Protein AF-A0A8T3PIA8-F1 (afdb_monomer)

pLDDT: mean 94.55, std 6.05, range [54.16, 98.44]

Structure (mmCIF, N/CA/C/O backbone):
data_AF-A0A8T3PIA8-F1
#
_entry.id   AF-A0A8T3PIA8-F1
#
loop_
_atom_site.group_PDB
_atom_site.id
_atom_site.type_symbol
_atom_site.label_atom_id
_atom_site.label_alt_id
_atom_site.label_comp_id
_atom_site.label_asym_id
_atom_site.label_entity_id
_atom_site.label_seq_id
_atom_site.pdbx_PDB_ins_code
_atom_site.Cartn_x
_atom_site.Cartn_y
_atom_site.Cartn_z
_atom_site.occupancy
_atom_site.B_iso_or_equiv
_atom_site.auth_seq_id
_atom_site.auth_comp_id
_atom_site.auth_asym_id
_atom_site.auth_atom_id
_atom_site.pdbx_PDB_model_num
ATOM 1 N N . TRP A 1 1 ? -5.277 -2.297 -4.878 1.00 92.44 1 TRP A N 1
ATOM 2 C CA . TRP A 1 1 ? -5.184 -1.017 -4.149 1.00 92.44 1 TRP A CA 1
ATOM 3 C C . TRP A 1 1 ? -6.360 -0.789 -3.212 1.00 92.44 1 TRP A C 1
ATOM 5 O O . TRP A 1 1 ? -6.118 -0.610 -2.026 1.00 92.44 1 TRP A O 1
ATOM 15 N N . THR A 1 2 ? -7.607 -0.854 -3.696 1.00 92.12 2 THR A N 1
ATOM 16 C CA . THR A 1 2 ? -8.799 -0.533 -2.889 1.00 92.12 2 THR A CA 1
ATOM 17 C C . THR A 1 2 ? -8.881 -1.296 -1.566 1.00 92.12 2 THR A C 1
ATOM 19 O O . THR A 1 2 ? -9.045 -0.624 -0.554 1.00 92.12 2 THR A O 1
ATOM 22 N N . PRO A 1 3 ? -8.685 -2.634 -1.504 1.00 93.31 3 PRO A N 1
ATOM 23 C CA . PRO A 1 3 ? -8.762 -3.336 -0.222 1.00 93.31 3 PRO A CA 1
ATOM 24 C C . PRO A 1 3 ? -7.722 -2.861 0.812 1.00 93.31 3 PRO A C 1
ATOM 26 O O . PRO A 1 3 ? -8.135 -2.389 1.869 1.00 93.31 3 PRO A O 1
ATOM 29 N N . PRO A 1 4 ? -6.396 -2.865 0.543 1.00 93.25 4 PRO A N 1
ATOM 30 C CA . PRO A 1 4 ? -5.422 -2.412 1.536 1.00 93.25 4 PRO A CA 1
ATOM 31 C C . PRO A 1 4 ? -5.545 -0.919 1.878 1.00 93.25 4 PRO A C 1
ATOM 33 O O . PRO A 1 4 ? -5.318 -0.544 3.025 1.00 93.25 4 PRO A O 1
ATOM 36 N N . HIS A 1 5 ? -5.938 -0.072 0.921 1.00 95.94 5 HIS A N 1
ATOM 37 C CA . HIS A 1 5 ? -6.188 1.354 1.149 1.00 95.94 5 HIS A CA 1
ATOM 38 C C . HIS A 1 5 ? -7.399 1.588 2.063 1.00 95.94 5 HIS A C 1
ATOM 40 O O . HIS A 1 5 ? -7.293 2.235 3.107 1.00 95.94 5 HIS A O 1
ATOM 46 N N . PHE A 1 6 ? -8.554 1.049 1.674 1.00 95.88 6 PHE A N 1
ATOM 47 C CA . PHE A 1 6 ? -9.816 1.285 2.360 1.00 95.88 6 PH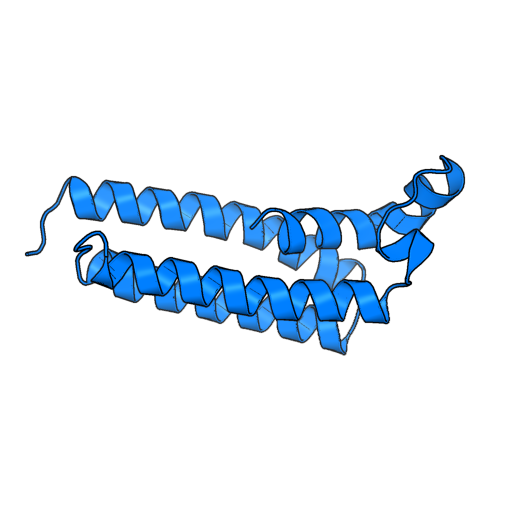E A CA 1
ATOM 48 C C . PHE A 1 6 ? -9.834 0.619 3.732 1.00 95.88 6 PHE A C 1
ATOM 50 O O . PHE A 1 6 ? -10.264 1.231 4.708 1.00 95.88 6 PHE A O 1
ATOM 57 N N . TRP A 1 7 ? -9.294 -0.596 3.850 1.00 96.62 7 TRP A N 1
ATOM 58 C CA . TRP A 1 7 ? -9.238 -1.267 5.141 1.00 96.62 7 TRP A CA 1
ATOM 59 C C . TRP A 1 7 ? -8.292 -0.577 6.123 1.00 96.62 7 TRP A C 1
ATOM 61 O O . TRP A 1 7 ? -8.622 -0.495 7.306 1.00 96.62 7 TRP A O 1
ATOM 71 N N . ALA A 1 8 ? -7.184 0.006 5.650 1.00 95.31 8 ALA A N 1
ATOM 72 C CA . ALA A 1 8 ? -6.325 0.837 6.492 1.00 95.31 8 ALA A CA 1
ATOM 73 C C . ALA A 1 8 ? -7.071 2.064 7.050 1.00 95.31 8 ALA A C 1
ATOM 75 O O . ALA A 1 8 ? -6.925 2.380 8.229 1.00 95.31 8 ALA A O 1
ATOM 76 N N . LEU A 1 9 ? -7.920 2.724 6.252 1.00 95.69 9 LEU A N 1
ATOM 77 C CA . LEU A 1 9 ? -8.793 3.791 6.758 1.00 95.69 9 LEU A CA 1
ATOM 78 C C . LEU A 1 9 ? -9.832 3.247 7.746 1.00 95.69 9 LEU A C 1
ATOM 80 O O . LEU A 1 9 ? -10.047 3.835 8.806 1.00 95.69 9 LEU A O 1
ATOM 84 N N . SER A 1 10 ? -10.441 2.106 7.418 1.00 94.94 10 SER A N 1
ATOM 85 C CA . SER A 1 10 ? -11.494 1.506 8.237 1.00 94.94 10 SER A CA 1
ATOM 86 C C . SER A 1 10 ? -11.017 1.078 9.619 1.00 94.94 10 SER A C 1
ATOM 88 O O . SER A 1 10 ? -11.795 1.138 10.560 1.00 94.94 10 SER A O 1
ATOM 90 N N . LEU A 1 11 ? -9.740 0.708 9.761 1.00 95.25 11 LEU A N 1
ATOM 91 C CA . LEU A 1 11 ? -9.146 0.375 11.055 1.00 95.25 11 LEU A CA 1
ATOM 92 C C . LEU A 1 11 ? -9.146 1.572 12.002 1.00 95.25 11 LEU A C 1
ATOM 94 O O . LEU A 1 11 ? -9.522 1.433 13.160 1.00 95.25 11 LEU A O 1
ATOM 98 N N . ARG A 1 12 ? -8.808 2.759 11.490 1.00 92.75 12 ARG A N 1
ATOM 99 C CA . ARG A 1 12 ? -8.843 3.998 12.275 1.00 92.75 12 ARG A CA 1
ATOM 100 C C . ARG A 1 12 ? -10.269 4.409 12.643 1.00 92.75 12 ARG A C 1
ATOM 102 O O . ARG A 1 12 ? -10.497 4.930 13.727 1.00 92.75 12 ARG A O 1
ATOM 109 N N . LEU A 1 13 ? -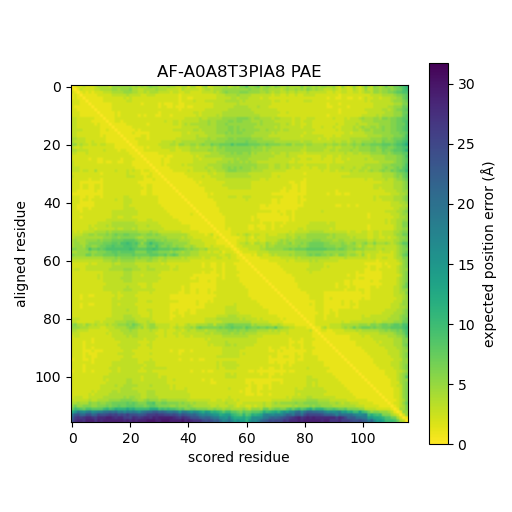11.210 4.221 11.722 1.00 94.06 13 LEU A N 1
ATOM 110 C CA . LEU A 1 13 ? -12.610 4.624 11.886 1.00 94.06 13 LEU A CA 1
ATOM 111 C C . LEU A 1 13 ? -13.489 3.490 12.431 1.00 94.06 13 LEU A C 1
ATOM 113 O O . LEU A 1 13 ? -14.711 3.572 12.355 1.00 94.06 13 LEU A O 1
ATOM 117 N N . ALA A 1 14 ? -12.896 2.418 12.967 1.00 93.81 14 ALA A N 1
ATOM 118 C CA . ALA A 1 14 ? -13.635 1.215 13.344 1.00 93.81 14 ALA A CA 1
ATOM 119 C C . ALA A 1 14 ? -14.748 1.513 14.360 1.00 93.81 14 ALA A C 1
ATOM 121 O O . ALA A 1 14 ? -15.861 1.024 14.197 1.00 93.81 14 ALA A O 1
ATOM 122 N N . ARG A 1 15 ? -14.473 2.380 15.346 1.00 93.75 15 ARG A N 1
ATOM 123 C CA . ARG A 1 15 ? -15.456 2.800 16.360 1.00 93.75 15 ARG A CA 1
ATOM 124 C C . ARG A 1 15 ? -16.609 3.604 15.768 1.00 93.75 15 ARG A C 1
ATOM 126 O O . ARG A 1 15 ? -17.753 3.391 16.146 1.00 93.75 15 ARG A O 1
ATOM 133 N N . ASP A 1 16 ? -16.310 4.501 14.833 1.00 95.69 16 ASP A N 1
ATOM 134 C CA . ASP A 1 16 ? -17.334 5.311 14.169 1.00 95.69 16 ASP A CA 1
ATOM 135 C C . ASP A 1 16 ? -18.230 4.427 13.290 1.00 95.69 16 ASP A C 1
ATOM 137 O O . ASP A 1 16 ? -19.449 4.590 13.275 1.00 95.69 16 ASP A O 1
ATOM 141 N N . TYR A 1 17 ? -17.642 3.442 12.601 1.00 95.38 17 TYR A N 1
ATOM 142 C CA . TYR A 1 17 ? -18.397 2.461 11.821 1.00 95.38 17 TYR A CA 1
ATOM 143 C C . TYR A 1 17 ? -19.255 1.548 12.695 1.00 95.38 17 TYR A C 1
ATOM 145 O O . TYR A 1 17 ? -20.404 1.294 12.344 1.00 95.38 17 TYR A O 1
ATOM 153 N N . GLU A 1 18 ? -18.733 1.092 13.832 1.00 96.19 18 GLU A N 1
ATOM 154 C CA . GLU A 1 18 ? -19.488 0.302 14.805 1.00 96.19 18 GLU A CA 1
ATOM 155 C C . GLU A 1 18 ? -20.676 1.097 15.365 1.00 96.19 18 GLU A C 1
ATOM 157 O O . GLU A 1 18 ? -21.807 0.612 15.335 1.00 96.19 18 GLU A O 1
ATOM 162 N N . ALA A 1 19 ? -20.454 2.349 15.778 1.00 96.81 19 ALA A N 1
ATOM 163 C CA . ALA A 1 19 ? -21.508 3.233 16.279 1.00 96.81 19 ALA A CA 1
ATOM 164 C C . ALA A 1 19 ? -22.586 3.537 15.223 1.00 96.81 19 ALA A C 1
ATOM 166 O O . ALA A 1 19 ? -23.760 3.685 15.558 1.00 96.81 19 ALA A O 1
ATOM 167 N N . ALA A 1 20 ?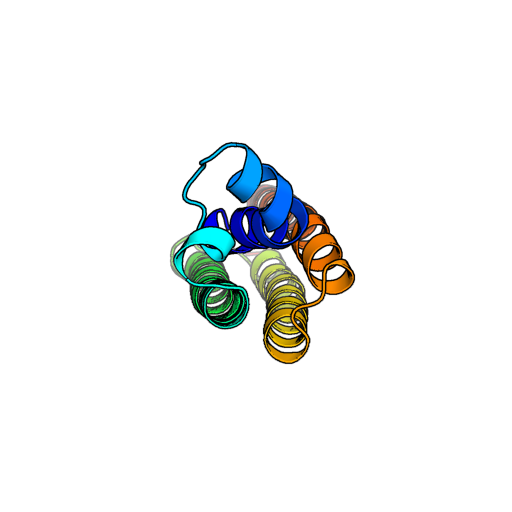 -22.200 3.607 13.948 1.00 96.19 20 ALA A N 1
ATOM 168 C CA . ALA A 1 20 ? -23.115 3.801 12.827 1.00 96.19 20 ALA A CA 1
ATOM 169 C C . ALA A 1 20 ? -23.771 2.497 12.324 1.00 96.19 20 ALA A C 1
ATOM 171 O O . ALA A 1 20 ? -24.548 2.540 11.370 1.00 96.19 20 ALA A O 1
ATOM 172 N N . GLY A 1 21 ? -23.458 1.338 12.917 1.00 95.00 21 GLY A N 1
ATOM 173 C CA . GLY A 1 21 ? -23.987 0.038 12.490 1.00 95.00 21 GLY A CA 1
ATOM 174 C C . GLY A 1 21 ? -23.492 -0.419 11.111 1.00 95.00 21 GLY A C 1
ATOM 175 O O . GLY A 1 21 ? -24.154 -1.217 10.448 1.00 95.00 21 GLY A O 1
ATOM 176 N N . VAL A 1 22 ? -22.347 0.091 10.649 1.00 95.88 22 VAL A N 1
ATOM 177 C CA . VAL A 1 22 ? -21.790 -0.216 9.328 1.00 95.88 22 VAL A CA 1
ATOM 178 C C . VAL A 1 22 ? -20.842 -1.420 9.431 1.00 95.88 22 VAL A C 1
ATOM 180 O O . VAL A 1 22 ? -19.812 -1.330 10.105 1.00 95.88 22 VAL A O 1
ATOM 183 N N . PRO A 1 23 ? -21.125 -2.545 8.742 1.00 94.56 23 PRO A N 1
ATOM 184 C CA . PRO A 1 23 ? -20.382 -3.795 8.898 1.00 94.56 23 PRO A CA 1
ATOM 185 C C . PRO A 1 23 ? -19.061 -3.784 8.114 1.00 94.56 23 PRO A C 1
ATOM 187 O O . PRO A 1 23 ? -18.877 -4.509 7.137 1.00 94.56 23 PRO A O 1
ATOM 190 N N . MET A 1 24 ? -18.113 -2.950 8.538 1.00 95.69 24 MET A N 1
ATOM 191 C CA . MET A 1 24 ? -16.761 -2.941 7.978 1.00 95.69 24 MET A CA 1
ATOM 192 C C . MET A 1 24 ? -15.953 -4.154 8.459 1.00 95.69 24 MET A C 1
ATOM 194 O O . MET A 1 24 ? -16.218 -4.718 9.523 1.00 95.69 24 MET A O 1
ATOM 198 N N . LEU A 1 25 ? -14.929 -4.554 7.695 1.00 95.31 25 LEU A N 1
ATOM 199 C CA . LEU A 1 25 ? -14.069 -5.697 8.036 1.00 95.31 25 LEU A CA 1
ATOM 200 C C . LEU A 1 25 ? -13.502 -5.648 9.474 1.00 95.31 25 LEU A C 1
ATOM 202 O O . LEU A 1 25 ? -13.625 -6.654 10.171 1.00 95.31 25 LEU A O 1
ATOM 206 N N . PRO A 1 26 ? -12.982 -4.512 9.988 1.00 95.06 26 PRO A N 1
ATOM 207 C CA . PRO A 1 26 ? -12.514 -4.453 11.374 1.00 95.06 26 PRO A CA 1
ATOM 208 C C . PRO A 1 26 ? -13.627 -4.549 12.420 1.00 95.06 26 PRO A C 1
ATOM 210 O O . PRO A 1 26 ? -13.349 -4.990 13.529 1.00 95.06 26 PRO A O 1
ATOM 213 N N . VAL A 1 27 ? -14.868 -4.186 12.081 1.00 96.31 27 VAL A N 1
ATOM 214 C CA . VAL A 1 27 ? -16.032 -4.301 12.980 1.00 96.31 27 VAL A CA 1
ATOM 215 C C . VAL A 1 27 ? -16.511 -5.752 13.055 1.00 96.31 27 VAL A C 1
ATOM 217 O O . VAL A 1 27 ? -16.839 -6.256 14.120 1.00 96.31 27 VAL A O 1
ATOM 220 N N . THR A 1 28 ? -16.522 -6.449 11.920 1.00 96.94 28 THR A N 1
ATOM 221 C CA . THR A 1 28 ? -17.067 -7.814 11.808 1.00 96.94 28 THR A CA 1
ATOM 222 C C . 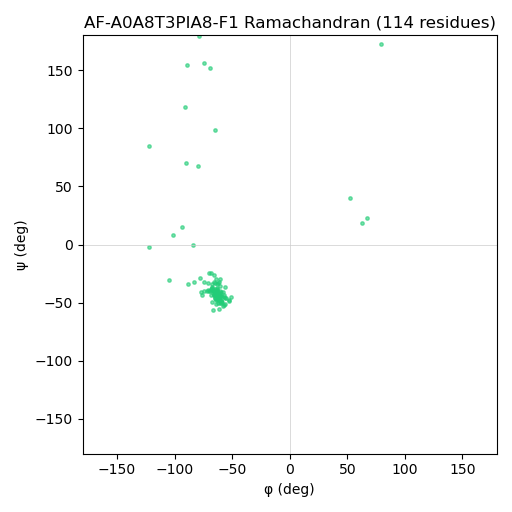THR A 1 28 ? -16.046 -8.911 12.119 1.00 96.94 28 THR A C 1
ATOM 224 O O . THR A 1 28 ? -16.414 -9.945 12.666 1.00 96.94 28 THR A O 1
ATOM 227 N N . HIS A 1 29 ? -14.772 -8.702 11.773 1.00 96.25 29 HIS A N 1
ATOM 228 C CA . HIS A 1 29 ? -13.701 -9.707 11.868 1.00 96.25 29 HIS A CA 1
ATOM 229 C C . HIS A 1 29 ? -12.521 -9.252 12.745 1.00 96.25 29 HIS A C 1
ATOM 231 O O . HIS A 1 29 ? -11.571 -10.006 12.960 1.00 96.25 29 HIS A O 1
ATOM 237 N N . GLY A 1 30 ? -12.567 -8.026 13.270 1.00 95.06 30 GLY A N 1
ATOM 238 C CA . GLY A 1 30 ? -11.547 -7.489 14.160 1.00 95.06 30 GLY A CA 1
ATOM 2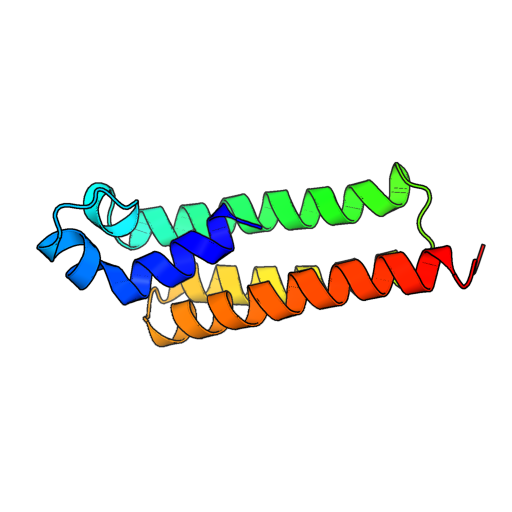39 C C . GLY A 1 30 ? -10.283 -6.986 13.457 1.00 95.06 30 GLY A C 1
ATOM 240 O O . GLY A 1 30 ? -10.056 -7.156 12.253 1.00 95.06 30 GLY A O 1
ATOM 241 N N . VAL A 1 31 ? -9.420 -6.356 14.254 1.00 94.75 31 VAL A N 1
ATOM 242 C CA . VAL A 1 31 ? -8.133 -5.804 13.805 1.00 94.75 31 VAL A CA 1
ATOM 243 C C . VAL A 1 31 ? -7.186 -6.881 13.247 1.00 94.75 31 VAL A C 1
ATOM 245 O O . VAL A 1 31 ? -6.655 -6.651 12.160 1.00 94.75 31 VAL A O 1
ATOM 248 N N . PRO A 1 32 ? -6.979 -8.051 13.896 1.00 95.19 32 PRO A N 1
ATOM 249 C CA . PRO A 1 32 ? -5.991 -9.030 13.429 1.00 95.19 32 PRO A CA 1
ATOM 250 C C . PRO A 1 32 ? -6.275 -9.578 12.026 1.00 95.19 32 PRO A C 1
ATOM 252 O O . PRO A 1 32 ? -5.362 -9.678 11.206 1.00 95.19 32 PRO A O 1
ATOM 255 N N . GLU A 1 33 ? -7.535 -9.902 11.721 1.00 96.44 33 GLU A N 1
ATOM 256 C CA . GLU A 1 33 ? -7.894 -10.403 10.391 1.00 96.44 33 GLU A CA 1
ATOM 257 C C . GLU A 1 33 ? -7.836 -9.283 9.351 1.00 96.44 33 GLU A C 1
ATOM 259 O O . GLU A 1 33 ? -7.302 -9.476 8.260 1.00 96.44 33 GLU A O 1
ATOM 264 N N . THR A 1 34 ? -8.288 -8.077 9.699 1.00 96.88 34 THR A N 1
ATOM 265 C CA . THR A 1 34 ? -8.223 -6.929 8.785 1.00 96.88 34 THR A CA 1
ATOM 266 C C . THR A 1 34 ? -6.782 -6.607 8.387 1.00 96.88 34 THR A C 1
ATOM 268 O O . THR A 1 34 ? -6.501 -6.401 7.206 1.00 96.88 34 THR A O 1
ATOM 271 N N . THR A 1 35 ? -5.835 -6.599 9.330 1.00 96.62 35 THR A N 1
ATOM 272 C CA . THR A 1 35 ? -4.426 -6.316 9.014 1.00 96.62 35 THR A CA 1
ATOM 273 C C . THR A 1 35 ? -3.753 -7.451 8.246 1.00 96.62 35 THR A C 1
ATOM 275 O O . THR A 1 35 ? -2.948 -7.185 7.349 1.00 96.62 35 THR A O 1
ATOM 278 N N . ARG A 1 36 ? -4.133 -8.707 8.511 1.00 97.19 36 ARG A N 1
ATOM 279 C CA . ARG A 1 36 ? -3.716 -9.864 7.709 1.00 97.19 36 ARG A CA 1
ATOM 280 C C . ARG A 1 36 ? -4.196 -9.743 6.261 1.00 97.19 36 ARG A C 1
ATOM 282 O O . ARG A 1 36 ? -3.397 -9.911 5.338 1.00 97.19 36 ARG A O 1
ATOM 289 N N . GLN A 1 37 ? -5.466 -9.399 6.054 1.00 97.50 37 GLN A N 1
ATOM 290 C CA . GLN A 1 37 ? -6.047 -9.195 4.725 1.00 97.50 37 GLN A CA 1
ATOM 291 C C . GLN A 1 37 ? -5.383 -8.025 3.991 1.00 97.50 37 GLN A C 1
ATOM 293 O O . GLN A 1 37 ? -5.018 -8.161 2.823 1.00 97.50 37 GLN A O 1
ATOM 298 N N . ILE A 1 38 ? -5.118 -6.909 4.680 1.00 97.56 38 ILE A N 1
ATOM 299 C CA . ILE A 1 38 ? -4.306 -5.811 4.133 1.00 97.56 38 ILE A CA 1
ATOM 300 C C . ILE A 1 38 ? -2.966 -6.348 3.612 1.00 97.56 38 ILE A C 1
ATOM 302 O O . ILE A 1 38 ? -2.607 -6.056 2.472 1.00 97.56 38 ILE A O 1
ATOM 306 N N . GLY A 1 39 ? -2.246 -7.156 4.395 1.00 97.44 39 GLY A N 1
ATOM 307 C CA . GLY A 1 39 ? -0.978 -7.765 3.980 1.00 97.44 39 GLY A CA 1
ATOM 308 C C . GLY A 1 39 ? -1.104 -8.626 2.718 1.00 97.44 39 GLY A C 1
ATOM 309 O O . GLY A 1 39 ? -0.402 -8.383 1.736 1.00 97.44 39 GLY A O 1
ATOM 310 N N . LEU A 1 40 ? -2.038 -9.582 2.713 1.00 97.75 40 LEU A N 1
ATOM 311 C CA . LEU A 1 40 ? -2.254 -10.508 1.591 1.00 97.75 40 LEU A CA 1
ATOM 312 C C . LEU A 1 40 ? -2.613 -9.774 0.293 1.00 97.75 40 LEU A C 1
ATOM 314 O O . LEU A 1 40 ? -1.987 -9.992 -0.746 1.00 97.75 40 LEU A O 1
ATOM 318 N N . TYR A 1 41 ? -3.569 -8.846 0.353 1.00 97.75 41 TYR A N 1
ATOM 319 C CA . TYR A 1 41 ? -3.970 -8.066 -0.818 1.00 97.75 41 TYR A CA 1
ATOM 320 C C . TYR A 1 41 ? -2.897 -7.067 -1.263 1.00 97.75 41 TYR A C 1
ATOM 322 O O . TYR A 1 41 ? -2.865 -6.705 -2.439 1.00 97.75 41 TYR A O 1
ATOM 330 N N . SER A 1 42 ? -2.003 -6.637 -0.368 1.00 98.00 42 SER A N 1
ATOM 331 C CA . SER A 1 42 ? -0.841 -5.823 -0.747 1.00 98.00 42 SER A CA 1
ATOM 332 C C . SER A 1 42 ? 0.163 -6.633 -1.564 1.00 98.00 42 SER A C 1
ATOM 334 O O . SER A 1 42 ? 0.634 -6.142 -2.585 1.00 98.00 42 SER A O 1
ATOM 336 N N . VAL A 1 43 ? 0.444 -7.881 -1.166 1.00 98.19 43 VAL A N 1
ATOM 337 C CA . VAL A 1 43 ? 1.313 -8.797 -1.929 1.00 98.19 43 VAL A CA 1
ATOM 338 C C . VAL A 1 43 ? 0.737 -9.051 -3.317 1.00 98.19 43 VAL A C 1
ATOM 340 O O . VAL A 1 43 ? 1.439 -8.858 -4.308 1.00 98.19 43 VAL A O 1
ATOM 343 N N . LEU A 1 44 ? -0.549 -9.405 -3.400 1.00 97.69 44 LEU A N 1
ATOM 344 C CA . LEU A 1 44 ? -1.227 -9.624 -4.681 1.00 97.69 44 LEU A CA 1
ATOM 345 C C . LEU A 1 44 ? -1.207 -8.371 -5.561 1.00 97.69 44 LEU A C 1
ATOM 347 O O . LEU A 1 44 ? -0.914 -8.452 -6.750 1.00 97.69 44 LEU A O 1
ATOM 351 N N . MET A 1 45 ? -1.479 -7.203 -4.976 1.00 97.44 45 MET A N 1
ATOM 352 C CA . MET A 1 45 ? -1.432 -5.936 -5.699 1.00 97.44 45 MET A CA 1
ATOM 353 C C . MET A 1 45 ? -0.038 -5.668 -6.272 1.00 97.44 45 MET A C 1
ATOM 355 O O . MET A 1 45 ? 0.066 -5.373 -7.457 1.00 97.44 45 MET A O 1
ATOM 359 N N . VAL A 1 46 ? 1.021 -5.783 -5.465 1.00 98.00 46 VAL A N 1
ATOM 360 C CA . VAL A 1 46 ? 2.392 -5.532 -5.935 1.00 98.00 46 VAL A CA 1
ATOM 361 C C . VAL A 1 46 ? 2.789 -6.540 -7.012 1.00 98.00 46 VAL A C 1
ATOM 363 O O . VAL A 1 46 ? 3.311 -6.135 -8.048 1.00 98.00 46 VAL A O 1
ATOM 366 N N . ALA A 1 47 ? 2.461 -7.823 -6.838 1.00 97.56 47 ALA A N 1
ATOM 367 C CA . ALA A 1 47 ? 2.692 -8.837 -7.865 1.00 97.56 47 ALA A CA 1
ATOM 368 C C . ALA A 1 47 ? 2.028 -8.461 -9.201 1.00 97.56 47 ALA A C 1
ATOM 370 O O . ALA A 1 47 ? 2.685 -8.495 -10.237 1.00 97.56 47 ALA A O 1
ATOM 371 N N . LEU A 1 48 ? 0.767 -8.014 -9.180 1.00 96.06 48 LEU A N 1
ATOM 372 C CA . LEU A 1 48 ? 0.063 -7.566 -10.387 1.00 96.06 48 LEU A CA 1
ATOM 373 C C . LEU A 1 48 ? 0.717 -6.340 -11.039 1.00 96.06 48 LEU A C 1
ATOM 375 O O . LEU A 1 48 ? 0.804 -6.284 -12.263 1.00 96.06 48 LEU A O 1
ATOM 379 N N . THR A 1 49 ? 1.231 -5.386 -10.255 1.00 95.75 49 THR A N 1
ATOM 380 C CA . THR A 1 49 ? 1.972 -4.245 -10.828 1.00 95.75 49 THR A CA 1
ATOM 381 C C . THR A 1 49 ? 3.275 -4.671 -11.501 1.00 95.75 49 THR A C 1
ATOM 383 O O . THR A 1 49 ? 3.647 -4.114 -12.523 1.00 95.75 49 THR A O 1
ATOM 386 N N . LEU A 1 50 ? 3.942 -5.714 -11.005 1.00 96.25 50 LEU A N 1
ATOM 387 C CA . LEU A 1 50 ? 5.128 -6.257 -11.671 1.00 96.25 50 LEU A CA 1
ATOM 388 C C . LEU A 1 50 ? 4.766 -7.060 -12.926 1.00 96.25 50 LEU A C 1
ATOM 390 O O . LEU A 1 50 ? 5.510 -7.031 -13.899 1.00 96.25 50 LEU A O 1
ATOM 394 N N . VAL A 1 51 ? 3.608 -7.725 -12.956 1.00 96.06 51 VAL A N 1
ATOM 395 C CA . VAL A 1 51 ? 3.111 -8.409 -14.165 1.00 96.06 51 VAL A CA 1
ATOM 396 C C . VAL A 1 51 ? 2.881 -7.425 -15.318 1.00 96.06 51 VAL A C 1
ATOM 398 O O . VAL A 1 51 ? 3.113 -7.782 -16.472 1.00 96.06 51 VAL A O 1
ATOM 401 N N . PHE A 1 52 ? 2.492 -6.178 -15.034 1.00 90.25 52 PHE A N 1
ATOM 402 C CA . PHE A 1 52 ? 2.316 -5.152 -16.069 1.00 90.25 52 PHE A CA 1
ATOM 403 C C . PHE A 1 52 ? 3.599 -4.845 -16.841 1.00 90.25 52 PHE A C 1
ATOM 405 O O . PHE A 1 52 ? 3.511 -4.557 -18.031 1.00 90.25 52 PHE A O 1
ATOM 412 N N . PHE A 1 53 ? 4.776 -4.991 -16.225 1.00 91.62 53 PHE A N 1
ATOM 413 C CA . PHE A 1 53 ? 6.042 -4.889 -16.951 1.00 91.62 53 PHE A CA 1
ATOM 414 C C . PHE A 1 53 ? 6.109 -5.886 -18.116 1.00 91.62 53 PHE A C 1
ATOM 416 O O . PHE A 1 53 ? 6.420 -5.507 -19.241 1.00 91.62 53 PHE A O 1
ATOM 423 N N . ALA A 1 54 ? 5.735 -7.145 -17.873 1.00 90.06 54 ALA A N 1
ATOM 424 C CA . ALA A 1 54 ? 5.789 -8.192 -18.888 1.00 90.06 54 ALA A CA 1
ATOM 425 C C . ALA A 1 54 ? 4.644 -8.100 -19.912 1.00 90.06 54 ALA A C 1
ATOM 427 O O . ALA A 1 54 ? 4.874 -8.268 -21.106 1.00 90.06 54 ALA A O 1
ATOM 428 N N . VAL A 1 55 ? 3.412 -7.854 -19.452 1.00 92.75 55 VAL A N 1
ATOM 429 C CA . VAL A 1 55 ? 2.209 -7.943 -20.303 1.00 92.75 55 VAL A CA 1
ATOM 430 C C . VAL A 1 55 ? 1.963 -6.667 -21.107 1.00 92.75 55 VAL A C 1
ATOM 432 O O . VAL A 1 55 ? 1.450 -6.743 -22.218 1.00 92.75 55 VAL A O 1
ATOM 435 N N . ALA A 1 56 ? 2.317 -5.501 -20.563 1.00 89.69 56 ALA A N 1
ATOM 436 C CA . ALA A 1 56 ? 2.132 -4.213 -21.230 1.00 89.69 56 ALA A CA 1
ATOM 437 C C . ALA A 1 56 ? 3.430 -3.665 -21.848 1.00 89.69 56 ALA A C 1
ATOM 439 O O . ALA A 1 56 ? 3.436 -2.527 -22.306 1.00 89.69 56 ALA A O 1
ATOM 440 N N . HIS A 1 57 ? 4.505 -4.465 -21.864 1.00 88.31 57 HIS A N 1
ATOM 441 C CA . HIS A 1 57 ? 5.817 -4.105 -22.415 1.00 88.31 57 HIS A CA 1
ATOM 442 C C . HIS A 1 57 ? 6.377 -2.786 -21.860 1.00 88.31 57 HIS A C 1
ATOM 444 O O . HIS A 1 57 ? 6.946 -1.988 -22.600 1.00 88.31 57 HIS A O 1
ATOM 450 N N . MET A 1 58 ? 6.199 -2.555 -20.557 1.00 91.81 58 MET A N 1
ATOM 451 C CA . MET A 1 58 ? 6.742 -1.360 -19.907 1.00 91.81 58 MET A CA 1
ATOM 452 C C . MET A 1 58 ? 8.274 -1.449 -19.838 1.00 91.81 58 MET A C 1
ATOM 454 O O . MET A 1 58 ? 8.846 -2.537 -19.770 1.00 91.81 58 MET A O 1
ATOM 458 N N . GLY A 1 59 ? 8.941 -0.305 -19.826 1.00 92.25 59 GLY A N 1
ATOM 459 C CA . GLY A 1 59 ? 10.384 -0.163 -19.753 1.00 92.25 59 GLY A CA 1
ATOM 460 C C . GLY A 1 59 ? 10.964 -0.347 -18.350 1.00 92.25 59 GLY A C 1
ATOM 461 O O . GLY A 1 59 ? 10.286 -0.578 -17.339 1.00 92.25 59 GLY A O 1
ATOM 462 N N . LEU A 1 60 ? 12.292 -0.233 -18.283 1.00 92.94 60 LEU A N 1
ATOM 463 C CA . LEU A 1 60 ? 13.053 -0.402 -17.042 1.00 92.94 60 LEU A CA 1
ATOM 464 C C . LEU A 1 60 ? 12.756 0.687 -16.002 1.00 92.94 60 LEU A C 1
ATOM 466 O O . LEU A 1 60 ? 12.883 0.428 -14.803 1.00 92.94 60 LEU A O 1
ATOM 470 N N . ILE A 1 61 ? 12.338 1.881 -16.439 1.00 92.88 61 ILE A N 1
ATOM 471 C CA . ILE A 1 61 ? 11.945 2.973 -15.537 1.00 92.88 61 ILE A CA 1
ATOM 472 C C . ILE A 1 61 ? 10.709 2.567 -14.741 1.00 92.88 61 ILE A C 1
ATOM 474 O O . ILE A 1 61 ? 10.708 2.678 -13.509 1.00 92.88 61 ILE A O 1
ATOM 478 N N . TYR A 1 62 ? 9.689 2.038 -15.423 1.00 95.38 62 TYR A N 1
ATOM 479 C CA . TYR A 1 62 ? 8.513 1.499 -14.756 1.00 95.38 62 TYR A CA 1
ATOM 480 C C . TYR A 1 62 ? 8.883 0.367 -13.794 1.00 95.38 62 TYR A C 1
ATOM 482 O O . TYR A 1 62 ? 8.485 0.414 -12.630 1.00 95.38 62 TYR A O 1
ATOM 490 N N . LEU A 1 63 ? 9.676 -0.618 -14.237 1.00 95.69 63 LEU A N 1
ATOM 491 C CA . LEU A 1 63 ? 10.035 -1.774 -13.408 1.00 95.69 63 LEU A CA 1
ATOM 492 C C . LEU A 1 63 ? 10.761 -1.362 -12.119 1.00 95.69 63 LEU A C 1
ATOM 494 O O . LEU A 1 63 ? 10.388 -1.802 -11.029 1.00 95.69 63 LEU A O 1
ATOM 498 N N . ALA A 1 64 ? 11.777 -0.502 -12.227 1.00 96.31 64 ALA A N 1
ATOM 499 C CA . ALA A 1 64 ? 12.545 -0.041 -11.073 1.00 96.31 64 ALA A CA 1
ATOM 500 C C . ALA A 1 64 ? 11.664 0.748 -10.092 1.00 96.31 64 ALA A C 1
ATOM 502 O O . ALA A 1 64 ? 11.712 0.521 -8.878 1.00 96.31 64 ALA A O 1
ATOM 503 N N . GLY A 1 65 ? 10.813 1.634 -10.616 1.00 97.44 65 GLY A N 1
ATOM 504 C CA . GLY A 1 65 ? 9.875 2.405 -9.809 1.00 97.44 65 GLY A CA 1
ATOM 505 C C . GLY A 1 65 ? 8.813 1.528 -9.136 1.00 97.44 65 GLY A C 1
ATOM 506 O O . GLY A 1 65 ? 8.566 1.678 -7.938 1.00 97.44 65 GLY A O 1
ATOM 507 N N . ALA A 1 66 ? 8.240 0.563 -9.858 1.00 97.25 66 ALA A N 1
ATOM 508 C CA . ALA A 1 66 ? 7.259 -0.384 -9.333 1.00 97.25 66 ALA A CA 1
ATOM 509 C C . ALA A 1 66 ? 7.851 -1.272 -8.226 1.00 97.25 66 ALA A C 1
ATOM 511 O O . ALA A 1 66 ? 7.194 -1.486 -7.205 1.00 97.25 66 ALA A O 1
ATOM 512 N N . LEU A 1 67 ? 9.101 -1.729 -8.371 1.00 98.12 67 LEU A N 1
ATOM 513 C CA . LEU A 1 67 ? 9.814 -2.484 -7.335 1.00 98.12 67 LEU A CA 1
ATOM 514 C C . LEU A 1 67 ? 10.059 -1.646 -6.076 1.00 98.12 67 LEU A C 1
ATOM 516 O O . LEU A 1 67 ? 9.783 -2.113 -4.970 1.00 98.12 67 LEU A O 1
ATOM 520 N N . LEU A 1 68 ? 10.536 -0.407 -6.227 1.00 98.25 68 LEU A N 1
ATOM 521 C CA . LEU A 1 68 ? 10.808 0.485 -5.097 1.00 98.25 68 LEU A CA 1
ATOM 522 C C . LEU A 1 68 ? 9.522 0.838 -4.337 1.00 98.25 68 LEU A C 1
ATOM 524 O O . LEU A 1 68 ? 9.442 0.677 -3.115 1.00 98.25 68 LEU A O 1
ATOM 528 N N . LEU A 1 69 ? 8.504 1.299 -5.068 1.00 98.25 69 LEU A N 1
ATOM 529 C CA . LEU A 1 69 ? 7.204 1.660 -4.510 1.00 98.25 69 LEU A CA 1
ATOM 530 C C . LEU A 1 69 ? 6.520 0.436 -3.887 1.00 98.25 69 LEU A C 1
ATOM 532 O O . LEU A 1 69 ? 5.986 0.510 -2.780 1.00 98.25 69 LEU A O 1
ATOM 536 N N . GLY A 1 70 ? 6.560 -0.707 -4.575 1.00 98.19 70 GLY A N 1
ATOM 537 C CA . GLY A 1 70 ? 5.961 -1.956 -4.114 1.00 98.19 70 GLY A CA 1
ATOM 538 C C . GLY A 1 70 ? 6.633 -2.475 -2.851 1.00 98.19 70 GLY A C 1
ATOM 539 O O . GLY A 1 70 ? 5.950 -2.785 -1.876 1.00 98.19 70 GLY A O 1
ATOM 540 N N . GLY A 1 71 ? 7.966 -2.488 -2.818 1.00 98.44 71 GLY A N 1
ATOM 541 C CA . GLY A 1 71 ? 8.742 -2.901 -1.650 1.00 98.44 71 GLY A CA 1
ATOM 542 C C . GLY A 1 71 ? 8.435 -2.054 -0.414 1.00 98.44 71 GLY A C 1
ATOM 543 O O . GLY A 1 71 ? 8.184 -2.598 0.664 1.00 98.44 71 GLY A O 1
ATOM 544 N N . LEU A 1 72 ? 8.364 -0.728 -0.569 1.00 98.25 72 LEU A N 1
ATOM 545 C CA . LEU A 1 72 ? 8.004 0.163 0.534 1.00 98.25 72 LEU A CA 1
ATOM 546 C C . LEU A 1 72 ? 6.538 -0.020 0.970 1.00 98.25 72 LEU A C 1
ATOM 548 O O . LEU A 1 72 ? 6.265 -0.012 2.174 1.00 98.25 72 LEU A O 1
ATOM 552 N N . PHE A 1 73 ? 5.607 -0.269 0.040 1.00 98.44 73 PHE A N 1
ATOM 553 C CA . PHE A 1 73 ? 4.219 -0.606 0.383 1.00 98.44 73 PHE A CA 1
ATOM 554 C C . PHE A 1 73 ? 4.151 -1.873 1.239 1.00 98.44 73 PHE A C 1
ATOM 556 O O . PHE A 1 73 ? 3.514 -1.877 2.294 1.00 98.44 73 PHE A O 1
ATOM 563 N N . LEU A 1 74 ? 4.838 -2.939 0.817 1.00 98.44 74 LEU A N 1
ATOM 564 C CA . LEU A 1 74 ? 4.867 -4.215 1.536 1.00 98.44 74 LEU A CA 1
ATOM 565 C C . LEU A 1 74 ? 5.507 -4.076 2.916 1.00 98.44 74 LEU A C 1
ATOM 567 O O . LEU A 1 74 ? 4.989 -4.634 3.881 1.00 98.44 74 LEU A O 1
ATOM 571 N N . ALA A 1 75 ? 6.570 -3.279 3.044 1.00 98.25 75 ALA A N 1
ATOM 572 C CA . ALA A 1 75 ? 7.175 -2.984 4.340 1.00 98.25 75 ALA A CA 1
ATOM 573 C C . ALA A 1 75 ? 6.180 -2.292 5.289 1.00 98.25 75 ALA A C 1
ATOM 575 O O . ALA A 1 75 ? 6.096 -2.639 6.471 1.00 98.25 75 ALA A O 1
ATOM 576 N N . GLN A 1 76 ? 5.380 -1.347 4.784 1.00 97.62 76 GLN A N 1
ATOM 577 C CA . GLN A 1 76 ? 4.346 -0.696 5.589 1.00 97.62 76 GLN A CA 1
ATOM 578 C C . GLN A 1 76 ? 3.177 -1.625 5.931 1.00 97.62 76 GLN A C 1
ATOM 580 O O . GLN A 1 76 ? 2.705 -1.585 7.068 1.00 97.62 76 GLN A O 1
ATOM 585 N N . ALA A 1 77 ? 2.739 -2.467 4.993 1.00 97.38 77 ALA A N 1
ATOM 586 C CA . ALA A 1 77 ? 1.694 -3.460 5.228 1.00 97.38 77 ALA A CA 1
ATOM 587 C C . ALA A 1 77 ? 2.133 -4.502 6.270 1.00 97.38 77 ALA A C 1
ATOM 589 O O . ALA A 1 77 ? 1.369 -4.821 7.178 1.00 97.38 77 ALA A O 1
ATOM 590 N N . LEU A 1 78 ? 3.388 -4.958 6.216 1.00 97.81 78 LEU A N 1
ATOM 591 C CA . LEU A 1 78 ? 3.963 -5.866 7.209 1.00 97.81 78 LEU A CA 1
ATOM 592 C C . LEU A 1 78 ? 4.056 -5.214 8.594 1.00 97.81 78 LEU A C 1
ATOM 594 O O . LEU A 1 78 ? 3.710 -5.839 9.595 1.00 97.81 78 LEU A O 1
ATOM 598 N N . ALA A 1 79 ? 4.488 -3.953 8.664 1.00 96.38 79 ALA A N 1
ATOM 599 C CA . ALA A 1 79 ? 4.501 -3.211 9.922 1.00 96.38 79 ALA A CA 1
ATOM 600 C C . ALA A 1 79 ? 3.083 -3.024 10.492 1.00 96.38 79 ALA A C 1
ATOM 602 O O . ALA A 1 79 ? 2.887 -3.138 11.700 1.00 96.38 79 ALA A O 1
ATOM 603 N N . MET A 1 80 ? 2.089 -2.780 9.630 1.00 96.06 80 MET A N 1
ATOM 604 C CA . MET A 1 80 ? 0.684 -2.716 10.034 1.00 96.06 80 MET A CA 1
ATOM 605 C C . MET A 1 80 ? 0.180 -4.062 10.559 1.00 96.06 80 MET A C 1
ATOM 607 O O . MET A 1 80 ? -0.514 -4.095 11.569 1.00 96.06 80 MET A O 1
ATOM 611 N N . TRP A 1 81 ? 0.556 -5.168 9.917 1.00 95.31 81 TRP A N 1
ATOM 612 C CA . TRP A 1 81 ? 0.175 -6.508 10.356 1.00 95.31 81 TRP A CA 1
ATOM 613 C C . TRP A 1 81 ? 0.775 -6.888 11.713 1.00 95.31 81 TRP A C 1
ATOM 615 O O . TRP A 1 81 ? 0.089 -7.490 12.533 1.00 95.31 81 TRP A O 1
ATOM 625 N N . ARG A 1 82 ? 2.022 -6.489 11.985 1.00 93.81 82 ARG A N 1
ATOM 626 C CA . ARG A 1 82 ? 2.698 -6.787 13.258 1.00 93.81 82 ARG A CA 1
ATOM 627 C C . ARG A 1 82 ? 2.199 -5.953 14.433 1.00 93.81 82 ARG A C 1
ATOM 629 O O . ARG A 1 82 ? 2.107 -6.474 15.536 1.00 93.81 82 ARG A O 1
ATOM 636 N N . GLU A 1 83 ? 1.940 -4.667 14.214 1.00 93.06 83 GLU A N 1
ATOM 637 C CA . GLU A 1 83 ? 1.657 -3.730 15.310 1.00 93.06 83 GLU A CA 1
ATOM 638 C C . GLU A 1 83 ? 0.175 -3.351 15.424 1.00 93.06 83 GLU A C 1
ATOM 640 O O . GLU A 1 83 ? -0.289 -3.051 16.518 1.00 93.06 83 GLU A O 1
ATOM 645 N N . GLY A 1 84 ? -0.573 -3.326 14.316 1.00 91.56 84 GLY A N 1
ATOM 646 C CA . GLY A 1 84 ? -2.017 -3.071 14.319 1.00 91.56 84 GLY A CA 1
ATOM 647 C C . GLY A 1 84 ? -2.465 -1.697 14.834 1.00 91.56 84 GLY A C 1
ATOM 648 O O . GLY A 1 84 ? -3.626 -1.553 15.198 1.00 91.56 84 GLY A O 1
ATOM 649 N N . THR A 1 85 ? -1.584 -0.692 14.888 1.00 93.81 85 THR A N 1
ATOM 650 C CA . THR A 1 85 ? -1.897 0.616 15.496 1.00 93.81 85 THR A CA 1
ATOM 651 C C . THR A 1 85 ? -2.507 1.622 14.517 1.00 93.81 85 THR A C 1
ATOM 653 O O . THR A 1 85 ? -2.197 1.622 13.322 1.00 93.81 85 THR A O 1
ATOM 656 N N . ASP A 1 86 ? -3.286 2.578 15.032 1.00 93.25 86 ASP A N 1
ATOM 657 C CA . ASP A 1 86 ? -3.869 3.679 14.243 1.00 93.25 86 ASP A CA 1
ATOM 658 C C . ASP A 1 86 ? -2.810 4.501 13.493 1.00 93.25 86 ASP A C 1
ATOM 660 O O . ASP A 1 86 ? -3.011 4.919 12.349 1.00 93.25 86 ASP A O 1
ATOM 664 N N . ALA A 1 87 ? -1.641 4.702 14.109 1.00 94.62 87 ALA A N 1
ATOM 665 C CA . ALA A 1 87 ? -0.523 5.403 13.486 1.00 94.62 87 ALA A CA 1
ATOM 666 C C . ALA A 1 87 ? 0.007 4.647 12.256 1.00 94.62 87 ALA A C 1
ATOM 668 O O . ALA A 1 87 ? 0.293 5.252 11.216 1.00 94.62 87 ALA A O 1
ATOM 669 N N . ARG A 1 88 ? 0.118 3.313 12.349 1.00 95.81 88 ARG A N 1
ATOM 670 C CA . ARG A 1 88 ? 0.478 2.457 11.212 1.00 95.81 88 ARG A CA 1
ATOM 671 C C . ARG A 1 88 ? -0.619 2.490 10.140 1.00 95.81 88 ARG A C 1
ATOM 673 O O . ARG A 1 88 ? -0.273 2.611 8.963 1.00 95.81 88 ARG A O 1
ATOM 680 N N . ALA A 1 89 ? -1.890 2.493 10.541 1.00 95.31 89 ALA A N 1
ATOM 681 C CA . ALA A 1 89 ? -3.047 2.531 9.650 1.00 95.31 89 ALA A CA 1
ATOM 682 C C . ALA A 1 89 ? -3.086 3.817 8.804 1.00 95.31 89 ALA A C 1
ATOM 684 O O . ALA A 1 89 ? -3.130 3.751 7.575 1.00 95.31 89 ALA A O 1
ATOM 685 N N . ILE A 1 90 ? -2.955 4.995 9.434 1.00 96.00 90 ILE A N 1
ATOM 686 C CA . ILE A 1 90 ? -2.896 6.286 8.721 1.00 96.00 90 ILE A CA 1
ATOM 687 C C . ILE A 1 90 ? -1.701 6.343 7.781 1.00 96.00 90 ILE A C 1
ATOM 689 O O . ILE A 1 90 ? -1.821 6.850 6.663 1.00 96.00 90 ILE A O 1
ATOM 693 N N . ARG A 1 91 ? -0.531 5.879 8.232 1.00 96.62 91 ARG A N 1
ATOM 694 C CA . ARG A 1 91 ? 0.674 5.957 7.408 1.00 96.62 91 ARG A CA 1
ATOM 695 C C . ARG A 1 91 ? 0.532 5.093 6.156 1.00 96.62 91 ARG A C 1
ATOM 697 O O . ARG A 1 91 ? 0.829 5.593 5.076 1.00 96.62 91 ARG A O 1
ATOM 704 N N . LEU A 1 92 ? 0.010 3.872 6.296 1.00 97.31 92 LEU A N 1
ATOM 705 C CA . LEU A 1 92 ? -0.275 2.990 5.165 1.00 97.31 92 LEU A CA 1
ATOM 706 C C . LEU A 1 92 ? -1.344 3.580 4.238 1.00 97.31 92 LEU A C 1
ATOM 708 O O . LEU A 1 92 ? -1.157 3.591 3.025 1.00 97.31 92 LEU A O 1
ATOM 712 N N . TYR A 1 93 ? -2.422 4.141 4.793 1.00 97.38 93 TYR A N 1
ATOM 713 C CA . TYR A 1 93 ? -3.452 4.833 4.018 1.00 97.38 93 TYR A CA 1
ATOM 714 C C . TYR A 1 93 ? -2.861 5.976 3.177 1.00 97.38 93 TYR A 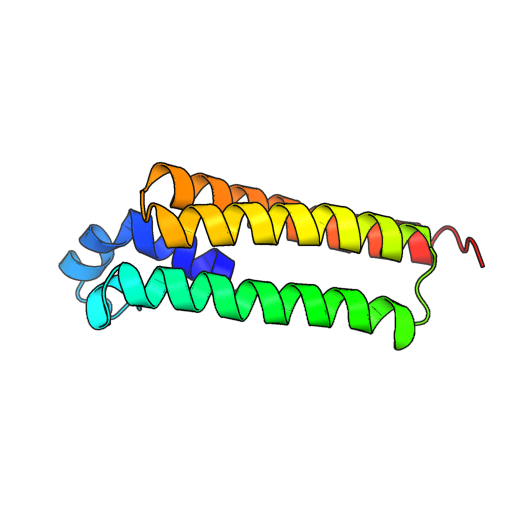C 1
ATOM 716 O O . TYR A 1 93 ? -3.046 6.008 1.962 1.00 97.38 93 TYR A O 1
ATOM 724 N N . ARG A 1 94 ? -2.082 6.879 3.785 1.00 97.19 94 ARG A N 1
ATOM 725 C CA . ARG A 1 94 ? -1.443 7.994 3.065 1.00 97.19 94 ARG A CA 1
ATOM 726 C C . ARG A 1 94 ? -0.465 7.497 2.010 1.00 97.19 94 ARG A C 1
ATOM 728 O O . ARG A 1 94 ? -0.526 7.940 0.866 1.00 97.19 94 ARG A O 1
ATOM 735 N N . TYR A 1 95 ? 0.392 6.550 2.385 1.00 98.00 95 TYR A N 1
ATOM 736 C CA . TYR A 1 95 ? 1.359 5.975 1.462 1.00 98.00 95 TYR A CA 1
ATOM 737 C C . TYR A 1 95 ? 0.673 5.289 0.286 1.00 98.00 95 TYR A C 1
ATOM 739 O O . TYR A 1 95 ? 1.155 5.390 -0.832 1.00 98.00 95 TYR A O 1
ATOM 747 N N . SER A 1 96 ? -0.479 4.653 0.497 1.00 97.50 96 SER A N 1
ATOM 748 C CA . SER A 1 96 ? -1.194 3.998 -0.592 1.00 97.50 96 SER A CA 1
ATOM 749 C C . SER A 1 96 ? -1.671 4.972 -1.669 1.00 97.50 96 SER A C 1
ATOM 751 O O . SER A 1 96 ? -1.650 4.616 -2.845 1.00 97.50 96 SER A O 1
ATOM 753 N N . ILE A 1 97 ? -2.045 6.202 -1.304 1.00 97.00 97 ILE A N 1
ATOM 754 C CA . ILE A 1 97 ? -2.397 7.246 -2.275 1.00 97.00 97 ILE A CA 1
ATOM 755 C C . ILE A 1 97 ? -1.145 7.650 -3.055 1.00 97.00 97 ILE A C 1
ATOM 757 O O . ILE A 1 97 ? -1.157 7.635 -4.281 1.00 97.00 97 ILE A O 1
ATOM 761 N N . THR A 1 98 ? -0.042 7.935 -2.353 1.00 97.62 98 THR A N 1
ATOM 762 C CA . THR A 1 98 ? 1.247 8.257 -2.985 1.00 97.62 98 THR A CA 1
ATOM 763 C C . THR A 1 98 ? 1.716 7.144 -3.917 1.00 97.62 98 THR A C 1
ATOM 765 O O . THR A 1 98 ? 2.142 7.430 -5.028 1.00 97.62 98 THR A O 1
ATOM 768 N N . TYR A 1 99 ? 1.597 5.887 -3.491 1.00 97.69 99 TYR A N 1
ATOM 769 C CA . TYR A 1 99 ? 1.932 4.705 -4.273 1.00 97.69 99 TYR A CA 1
ATOM 770 C C . TYR A 1 99 ? 1.157 4.676 -5.589 1.00 97.69 99 TYR A C 1
ATOM 772 O O . TYR A 1 99 ? 1.770 4.558 -6.643 1.00 97.69 99 TYR A O 1
ATOM 780 N N . LEU A 1 100 ? -0.171 4.827 -5.541 1.00 97.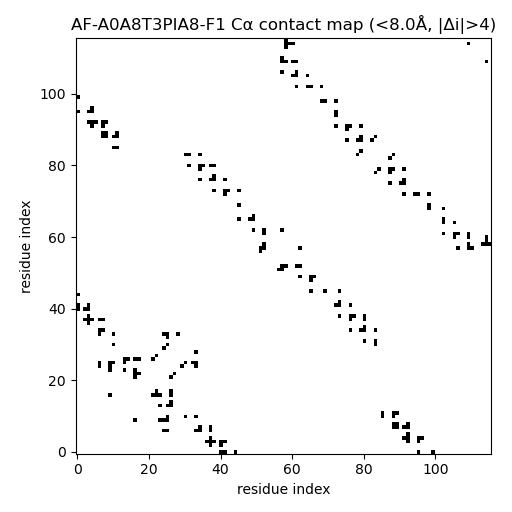19 100 LEU A N 1
ATOM 781 C CA . LEU A 1 100 ? -1.003 4.783 -6.742 1.00 97.19 100 LEU A CA 1
ATOM 782 C C . LEU A 1 100 ? -0.692 5.951 -7.686 1.00 97.19 100 LEU A C 1
ATOM 784 O O . LEU A 1 100 ? -0.500 5.736 -8.881 1.00 97.19 100 LEU A O 1
ATOM 788 N N . SER A 1 101 ? -0.591 7.170 -7.151 1.00 97.56 101 SER A N 1
ATOM 789 C CA . SER A 1 101 ? -0.272 8.360 -7.944 1.00 97.56 101 SER A CA 1
ATOM 790 C C . SER A 1 101 ? 1.105 8.260 -8.603 1.00 97.56 101 SER A C 1
ATOM 792 O O . SER A 1 101 ? 1.243 8.553 -9.788 1.00 97.56 101 SER A O 1
ATOM 794 N N . ALA A 1 102 ? 2.120 7.813 -7.859 1.00 97.75 102 ALA A N 1
ATOM 795 C CA . ALA A 1 102 ? 3.473 7.644 -8.379 1.00 97.75 102 ALA A CA 1
ATOM 796 C C . ALA A 1 102 ? 3.550 6.508 -9.408 1.00 97.75 102 ALA A C 1
ATOM 798 O O . ALA A 1 102 ? 4.226 6.657 -10.421 1.00 97.75 102 ALA A O 1
ATOM 799 N N . LEU A 1 103 ? 2.826 5.405 -9.195 1.00 96.75 103 LEU A N 1
ATOM 800 C CA . LEU A 1 103 ? 2.765 4.306 -10.156 1.00 96.75 103 LEU A CA 1
ATOM 801 C C . LEU A 1 103 ? 2.155 4.763 -11.488 1.00 96.75 103 LEU A C 1
ATOM 803 O O . LEU A 1 103 ? 2.697 4.445 -12.541 1.00 96.75 103 LEU A O 1
ATOM 807 N N . PHE A 1 104 ? 1.076 5.552 -11.463 1.00 96.19 104 PHE A N 1
ATOM 808 C CA . PHE A 1 104 ? 0.519 6.125 -12.692 1.00 96.19 104 PHE A CA 1
ATOM 809 C C . PHE A 1 104 ? 1.454 7.139 -13.350 1.00 96.19 104 PHE A C 1
ATOM 811 O O . PHE A 1 104 ? 1.582 7.132 -14.571 1.00 96.19 104 PHE A O 1
ATOM 818 N N . ALA A 1 105 ? 2.145 7.973 -12.569 1.00 96.69 105 ALA A N 1
ATOM 819 C CA . ALA A 1 105 ? 3.155 8.874 -13.116 1.00 96.69 105 ALA A CA 1
ATOM 820 C C . ALA A 1 105 ? 4.282 8.102 -13.824 1.00 96.69 105 ALA A C 1
ATOM 822 O O . ALA A 1 105 ? 4.691 8.498 -14.909 1.00 96.69 105 ALA A O 1
ATOM 823 N N . LEU A 1 106 ? 4.730 6.974 -13.260 1.00 95.50 106 LEU A N 1
ATOM 824 C CA . LEU A 1 106 ? 5.714 6.097 -13.899 1.00 95.50 106 LEU A CA 1
ATOM 825 C C . LEU A 1 106 ? 5.197 5.523 -15.218 1.00 95.50 106 LEU A C 1
ATOM 827 O O . LEU A 1 106 ? 5.927 5.573 -16.197 1.00 95.50 106 LEU A O 1
ATOM 831 N N . VAL A 1 107 ? 3.948 5.043 -15.268 1.00 94.50 107 VAL A N 1
ATOM 832 C CA . VAL A 1 107 ? 3.330 4.577 -16.526 1.00 94.50 107 VAL A CA 1
ATOM 833 C C . VAL A 1 107 ? 3.328 5.689 -17.578 1.00 94.50 107 VAL A C 1
ATOM 835 O O . VAL A 1 107 ? 3.697 5.453 -18.721 1.00 94.50 107 VAL A O 1
ATOM 838 N N . ILE A 1 108 ? 2.947 6.914 -17.201 1.00 94.44 108 ILE A N 1
ATOM 839 C CA . ILE A 1 108 ? 2.927 8.058 -18.124 1.00 94.44 108 ILE A CA 1
ATOM 840 C C . ILE A 1 108 ? 4.336 8.371 -18.638 1.00 94.44 108 ILE A C 1
ATOM 842 O O . ILE A 1 108 ? 4.522 8.540 -19.839 1.00 94.44 108 ILE A O 1
ATOM 846 N N . VAL A 1 109 ? 5.324 8.451 -17.744 1.00 93.75 109 VAL A N 1
ATOM 847 C CA . VAL A 1 109 ? 6.718 8.746 -18.108 1.00 93.75 109 VAL A CA 1
ATOM 848 C C . VAL A 1 109 ? 7.278 7.681 -19.043 1.00 93.75 109 VAL A C 1
ATOM 850 O O . VAL A 1 109 ? 7.911 8.025 -20.033 1.00 93.75 109 VAL A O 1
ATOM 853 N N . ASP A 1 110 ? 7.023 6.413 -18.747 1.00 90.75 110 ASP A N 1
ATOM 854 C CA . ASP A 1 110 ? 7.529 5.277 -19.513 1.00 90.75 110 ASP A CA 1
ATOM 855 C C . ASP A 1 110 ? 6.905 5.206 -20.921 1.00 90.75 110 ASP A C 1
ATOM 857 O O . ASP A 1 110 ? 7.605 4.962 -21.899 1.00 90.75 110 ASP A O 1
ATOM 861 N N . VAL A 1 111 ? 5.614 5.540 -21.054 1.00 88.62 111 VAL A N 1
ATOM 862 C CA . VAL A 1 111 ? 4.931 5.642 -22.359 1.00 88.62 111 VAL A CA 1
ATOM 863 C C . VAL A 1 111 ? 5.395 6.862 -23.165 1.00 88.62 111 VAL A C 1
ATOM 865 O O . VAL A 1 111 ? 5.521 6.782 -24.386 1.00 88.62 111 VAL A O 1
ATOM 868 N N . LEU A 1 112 ? 5.619 8.008 -22.513 1.00 89.25 112 LEU A N 1
ATOM 869 C CA . LEU A 1 112 ? 6.025 9.248 -23.189 1.00 89.25 112 LEU A CA 1
ATOM 870 C C . LEU A 1 112 ? 7.505 9.275 -23.562 1.00 89.25 112 LEU A C 1
ATOM 872 O O . LEU A 1 112 ? 7.882 9.958 -24.514 1.00 89.25 112 LEU A O 1
ATOM 876 N N . ILE A 1 113 ? 8.337 8.570 -22.801 1.00 84.38 113 IL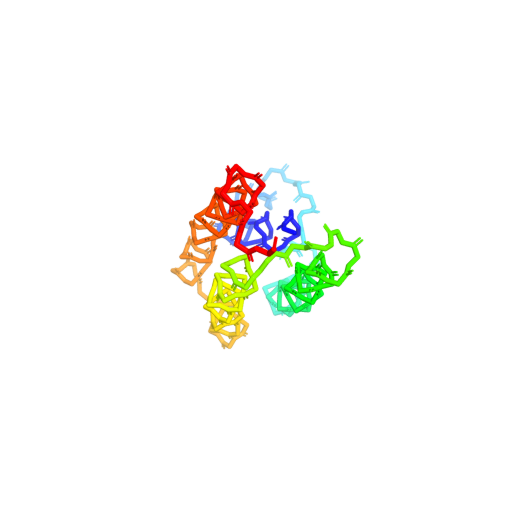E A N 1
ATOM 877 C CA . ILE A 1 113 ? 9.768 8.464 -23.038 1.00 84.38 113 ILE A CA 1
ATOM 878 C C . ILE A 1 113 ? 10.089 6.979 -23.195 1.00 84.38 113 ILE A C 1
ATOM 880 O O . ILE A 1 113 ? 10.471 6.336 -22.215 1.00 84.38 113 ILE A O 1
ATOM 884 N N . PRO A 1 114 ? 9.933 6.422 -24.411 1.00 66.44 114 PRO A N 1
ATOM 885 C CA . PRO A 1 114 ? 10.286 5.039 -24.666 1.00 66.44 114 PRO A CA 1
ATOM 886 C C . PRO A 1 114 ? 11.798 4.894 -24.482 1.00 66.44 114 PRO A C 1
ATOM 888 O O . PRO A 1 114 ? 12.594 5.246 -25.351 1.00 66.44 114 PRO A O 1
ATOM 891 N N . PHE A 1 115 ? 12.210 4.414 -23.314 1.00 62.97 115 PHE A N 1
ATOM 892 C CA . PHE A 1 115 ? 13.549 3.881 -23.108 1.00 62.97 115 PHE A CA 1
ATOM 893 C C . PHE A 1 115 ? 13.485 2.386 -23.433 1.00 62.97 115 PHE A C 1
ATOM 895 O O . PHE A 1 115 ? 13.497 1.540 -22.538 1.00 62.97 115 PHE A O 1
ATOM 902 N N . GLY A 1 116 ? 13.327 2.093 -24.724 1.00 54.16 116 GLY A N 1
ATOM 903 C CA . GLY A 1 116 ? 13.175 0.757 -25.297 1.00 54.16 116 GLY A CA 1
ATOM 904 C C . GLY A 1 116 ? 13.350 0.803 -26.802 1.00 54.16 116 GLY A C 1
ATOM 905 O O . GLY A 1 116 ? 12.503 1.450 -27.453 1.00 54.16 116 GLY A O 1
#

Sequence (116 aa):
WTPPHFWALSLRLARDYEAAGVPMLPVTHGVPETTRQIGLYSVLMVALTLVFFAVAHMGLIYLAGALLLGGLFLAQALAMWREGTDARAIRLYRYSITYLSALFALVIVDVLIPFG

Foldseek 3Di:
DCLLQVLLVCLLCVVVCVVVVHPDCCVPPNLLVSLVSSLVVLVVVLVVQCVCCVPVVFDPLLNVLSCVLSVVLNVLSVVCNVPVDNVSSVVSNVSVVVSVVSSVVSVVCRVVDVPD

Mean predicted aligned error: 3.32 Å

Solvent-accessible surface area (backbone atoms only — not comparable to full-atom values): 6038 Å² total; per-residue (Å²): 97,66,65,37,33,50,50,23,49,41,57,64,41,27,68,61,32,50,75,69,70,43,87,42,60,37,59,75,61,30,62,72,52,41,28,47,49,28,33,55,48,41,53,54,40,40,53,51,59,57,48,42,35,72,76,68,67,50,36,66,68,32,49,55,49,50,50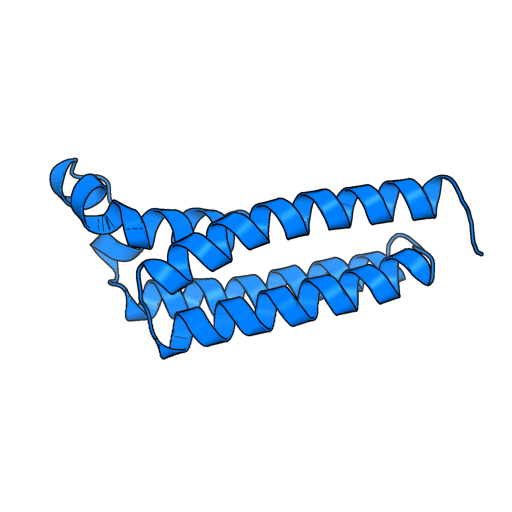,53,50,34,52,53,49,48,54,40,31,50,51,22,48,76,66,68,41,59,71,43,22,53,50,42,28,55,47,45,53,52,45,53,56,50,52,51,50,34,52,51,51,34,71,76,50,68,71,120

Nearest PDB structures (foldseek):
  7bpu-assembly2_B  TM=9.384E-01  e=1.243E-02  Methanocaldococcus jannaschii DSM 2661
  5xzi-assembly1_A  TM=5.251E-01  e=4.689E+00  Escherichia coli
  7rwy-assembly2_C  TM=4.797E-01  e=6.407E+00  Escherichia coli

Radius of gyration: 15.83 Å; Cα contacts (8 Å, |Δi|>4): 134; chains: 1; bounding box: 38×20×42 Å

Secondary structure (DSSP, 8-state):
-HHHHHHHHHHHTHHHHHHTT---HHHHHHHHHHHHHHHHHHHHHHHHHHHHHHHTT--HHHHHHHHHHHHHHHHHHHHHHHH--HHHHHHHHHHHHHHHHHHHHHHHHHHHS---